Protein AF-A0A931PRX1-F1 (afdb_monomer)

Structure (mmCIF, N/CA/C/O backbone):
data_AF-A0A931PRX1-F1
#
_entry.id   AF-A0A931PRX1-F1
#
loop_
_atom_site.group_PDB
_atom_site.id
_atom_site.type_symbol
_atom_site.label_atom_id
_atom_site.label_alt_id
_atom_site.label_comp_id
_atom_site.label_asym_id
_atom_site.label_entity_id
_atom_site.label_seq_id
_atom_site.pdbx_PDB_ins_code
_atom_site.Cartn_x
_atom_site.Cartn_y
_atom_site.Cartn_z
_atom_site.occupancy
_atom_site.B_iso_or_equiv
_atom_site.auth_seq_id
_atom_site.auth_comp_id
_atom_site.auth_asym_id
_atom_site.auth_atom_id
_atom_site.pdbx_PDB_model_num
ATOM 1 N N . MET A 1 1 ? 0.114 1.712 -2.686 1.00 89.38 1 MET A N 1
ATOM 2 C CA . MET A 1 1 ? 1.256 1.616 -3.631 1.00 89.38 1 MET A CA 1
ATOM 3 C C . MET A 1 1 ? 0.868 1.300 -5.091 1.00 89.38 1 MET A C 1
ATOM 5 O O . MET A 1 1 ? 1.760 1.052 -5.893 1.00 89.38 1 MET A O 1
ATOM 9 N N . GLY A 1 2 ? -0.412 1.373 -5.495 1.00 94.69 2 GLY A N 1
ATOM 10 C CA . GLY A 1 2 ? -0.848 1.067 -6.876 1.00 94.69 2 GLY A CA 1
ATOM 11 C C . GLY A 1 2 ? -0.156 1.876 -7.987 1.00 94.69 2 GLY A C 1
ATOM 12 O O . GLY A 1 2 ? 0.382 1.261 -8.905 1.00 94.69 2 GLY A O 1
ATOM 13 N N . PRO A 1 3 ? -0.008 3.214 -7.865 1.00 95.75 3 PRO A N 1
ATOM 14 C CA . PRO A 1 3 ? 0.651 4.016 -8.903 1.00 95.75 3 PRO A CA 1
ATOM 15 C C . PRO A 1 3 ? 2.105 3.605 -9.187 1.00 95.75 3 PRO A C 1
ATOM 17 O O . PRO A 1 3 ? 2.609 3.777 -10.297 1.00 95.75 3 PRO A O 1
ATOM 20 N N . ALA A 1 4 ? 2.798 3.033 -8.196 1.00 96.25 4 ALA A N 1
ATOM 21 C CA . ALA A 1 4 ? 4.150 2.516 -8.380 1.00 96.25 4 ALA A CA 1
ATOM 22 C C . ALA A 1 4 ? 4.168 1.272 -9.286 1.00 96.25 4 ALA A C 1
ATOM 24 O O . ALA A 1 4 ? 5.083 1.120 -10.095 1.00 96.25 4 ALA A O 1
ATOM 25 N N . LEU A 1 5 ? 3.155 0.405 -9.184 1.00 98.06 5 LEU A N 1
ATOM 26 C CA . LEU A 1 5 ? 2.997 -0.767 -10.050 1.00 98.06 5 LEU A CA 1
ATOM 27 C C . LEU A 1 5 ? 2.653 -0.350 -11.481 1.00 98.06 5 LEU A C 1
ATOM 29 O O . LEU A 1 5 ? 3.267 -0.851 -12.417 1.00 98.06 5 LEU A O 1
ATOM 33 N N . GLU A 1 6 ? 1.779 0.640 -11.658 1.00 98.00 6 GLU A N 1
ATOM 34 C CA . GLU A 1 6 ? 1.464 1.189 -12.984 1.00 98.00 6 GLU A CA 1
ATOM 35 C C . GLU A 1 6 ? 2.705 1.772 -13.677 1.00 98.00 6 GLU A C 1
ATOM 37 O O . GLU A 1 6 ? 2.919 1.567 -14.872 1.00 98.00 6 GLU A O 1
ATOM 42 N N . ARG A 1 7 ? 3.568 2.469 -12.924 1.00 97.56 7 ARG A N 1
ATOM 43 C CA . ARG A 1 7 ? 4.866 2.948 -13.426 1.00 97.56 7 ARG A CA 1
ATOM 44 C C . ARG A 1 7 ? 5.759 1.791 -13.864 1.00 97.56 7 ARG A C 1
ATOM 46 O O . ARG A 1 7 ? 6.316 1.837 -14.959 1.00 97.56 7 ARG A O 1
ATOM 53 N N . ILE A 1 8 ? 5.861 0.738 -13.052 1.00 97.56 8 ILE A N 1
ATOM 54 C CA . ILE A 1 8 ? 6.638 -0.458 -13.406 1.00 97.56 8 ILE A CA 1
ATOM 55 C C . ILE A 1 8 ? 6.077 -1.128 -14.667 1.00 97.56 8 ILE A C 1
ATOM 57 O O . ILE A 1 8 ? 6.865 -1.545 -15.517 1.00 97.56 8 ILE A O 1
ATOM 61 N N . ALA A 1 9 ? 4.752 -1.206 -14.820 1.00 97.44 9 ALA A N 1
ATOM 62 C CA . ALA A 1 9 ? 4.112 -1.770 -16.009 1.00 97.44 9 ALA A CA 1
ATOM 63 C C . ALA A 1 9 ? 4.513 -1.014 -17.289 1.00 97.44 9 ALA A C 1
ATOM 65 O O . ALA A 1 9 ? 4.719 -1.631 -18.331 1.00 97.44 9 ALA A O 1
ATOM 66 N N . ARG A 1 10 ? 4.732 0.305 -17.194 1.00 97.12 10 ARG A N 1
ATOM 67 C CA . ARG A 1 10 ? 5.249 1.148 -18.288 1.00 97.12 10 ARG A CA 1
ATOM 68 C C . ARG A 1 10 ? 6.778 1.145 -18.431 1.00 97.12 10 ARG A C 1
ATOM 70 O O . ARG A 1 10 ? 7.315 1.844 -19.283 1.00 97.12 10 ARG A O 1
ATOM 77 N N . GLY A 1 11 ? 7.501 0.378 -17.613 1.00 95.75 11 GLY A N 1
ATOM 78 C CA . GLY A 1 11 ? 8.968 0.339 -17.619 1.00 95.75 11 GLY A CA 1
ATOM 79 C C . GLY A 1 11 ? 9.637 1.532 -16.926 1.00 95.75 11 GLY A C 1
ATOM 80 O O . GLY A 1 11 ? 10.839 1.744 -17.082 1.00 95.75 11 GLY A O 1
ATOM 81 N N . GLU A 1 12 ? 8.886 2.305 -16.146 1.00 95.75 12 GLU A N 1
ATOM 82 C CA . GLU A 1 12 ? 9.381 3.470 -15.417 1.00 95.75 12 GLU A CA 1
ATOM 83 C C . GLU A 1 12 ? 9.863 3.101 -14.002 1.00 95.75 12 GLU A C 1
ATOM 85 O O . GLU A 1 12 ? 9.550 2.042 -13.451 1.00 95.75 12 GLU A O 1
ATOM 90 N N . ARG A 1 13 ? 10.597 4.020 -13.355 1.00 94.62 13 ARG A N 1
ATOM 91 C CA . ARG A 1 13 ? 10.911 3.897 -11.922 1.00 94.62 13 ARG A CA 1
ATOM 92 C C . ARG A 1 13 ? 9.619 3.962 -11.088 1.00 94.62 13 ARG A C 1
ATOM 94 O O . ARG A 1 13 ? 8.775 4.805 -11.381 1.00 94.62 13 ARG A O 1
ATOM 101 N N . PRO A 1 14 ? 9.463 3.143 -10.036 1.00 94.25 14 PRO A N 1
ATOM 102 C CA . PRO A 1 14 ? 8.228 3.082 -9.245 1.00 94.25 14 PRO A CA 1
ATOM 103 C C . PRO A 1 14 ? 7.941 4.363 -8.458 1.00 94.25 14 PRO A C 1
ATOM 105 O O . PRO A 1 14 ? 6.788 4.765 -8.334 1.00 94.25 14 PRO A O 1
ATOM 108 N N . VAL A 1 15 ? 8.988 5.007 -7.939 1.00 92.44 15 VAL A N 1
ATOM 109 C CA . VAL A 1 15 ? 8.887 6.246 -7.163 1.00 92.44 15 VAL A CA 1
ATOM 110 C C . VAL A 1 15 ? 9.214 7.429 -8.082 1.00 92.44 15 VAL A C 1
ATOM 112 O O . VAL A 1 15 ? 10.277 7.417 -8.715 1.00 92.44 15 VAL A O 1
ATOM 115 N N . PRO A 1 16 ? 8.319 8.428 -8.208 1.00 89.19 16 PRO A N 1
ATOM 116 C CA . PRO A 1 16 ? 8.595 9.644 -8.966 1.00 89.19 16 PRO A CA 1
ATOM 117 C C . PRO A 1 16 ? 9.807 10.407 -8.419 1.00 89.19 16 PRO A C 1
ATOM 119 O O . PRO A 1 16 ? 10.118 10.340 -7.231 1.00 89.19 16 PRO A O 1
ATOM 122 N N . ALA A 1 17 ? 10.475 11.179 -9.277 1.00 90.25 17 ALA A N 1
ATOM 123 C CA . ALA A 1 17 ? 11.567 12.042 -8.838 1.00 90.25 17 ALA A CA 1
ATOM 124 C C . ALA A 1 17 ? 11.073 13.056 -7.789 1.00 90.25 17 ALA A C 1
ATOM 126 O O . ALA A 1 17 ? 10.006 13.645 -7.949 1.00 90.25 17 ALA A O 1
ATOM 127 N N . GLY A 1 18 ? 11.852 13.248 -6.723 1.00 89.19 18 GLY A N 1
ATOM 128 C CA . GLY A 1 18 ? 11.514 14.159 -5.624 1.00 89.19 18 GLY A CA 1
ATOM 129 C C . GLY A 1 18 ? 10.564 13.583 -4.567 1.00 89.19 18 GLY A C 1
ATOM 130 O O . GLY A 1 18 ? 10.282 14.268 -3.589 1.00 89.19 18 GLY A O 1
ATOM 131 N N . VAL A 1 19 ? 10.099 12.338 -4.718 1.00 88.38 19 VAL A N 1
ATOM 132 C CA . VAL A 1 19 ? 9.328 11.633 -3.683 1.00 88.38 19 VAL A CA 1
ATOM 133 C C . VAL A 1 19 ? 10.257 10.694 -2.915 1.00 88.38 19 VAL A C 1
ATOM 135 O O . VAL A 1 19 ? 10.965 9.894 -3.523 1.00 88.38 19 VAL A O 1
ATOM 138 N N . SER A 1 20 ? 10.234 10.771 -1.583 1.00 87.50 20 SER A N 1
ATOM 139 C CA . SER A 1 20 ? 10.888 9.811 -0.685 1.00 87.50 20 SER A CA 1
ATOM 140 C C . SER A 1 20 ? 9.861 9.192 0.267 1.00 87.50 20 SER A C 1
ATOM 142 O O . SER A 1 20 ? 8.902 9.844 0.689 1.00 87.50 20 SER A O 1
ATOM 144 N N . TYR A 1 21 ? 10.081 7.918 0.583 1.00 85.56 21 TYR A N 1
ATOM 145 C CA . TYR A 1 21 ? 9.330 7.143 1.570 1.00 85.56 21 TYR A CA 1
ATOM 146 C C . TYR A 1 21 ? 10.192 6.782 2.791 1.00 85.56 21 TYR A C 1
ATOM 148 O O . TYR A 1 21 ? 9.819 5.895 3.550 1.00 85.56 21 TYR A O 1
ATOM 156 N N . ASP A 1 22 ? 11.337 7.447 2.976 1.00 92.44 22 ASP A N 1
ATOM 157 C CA . ASP A 1 22 ? 12.286 7.109 4.046 1.00 92.44 22 ASP A CA 1
ATOM 158 C C . ASP A 1 22 ? 11.754 7.498 5.434 1.00 92.44 22 ASP A C 1
ATOM 160 O O . ASP A 1 22 ? 12.038 6.824 6.421 1.00 92.44 22 ASP A O 1
ATOM 164 N N . ASP A 1 23 ? 10.936 8.552 5.509 1.00 94.62 23 ASP A N 1
ATOM 165 C CA . ASP A 1 23 ? 10.250 8.961 6.738 1.00 94.62 23 ASP A CA 1
ATOM 166 C C . ASP A 1 23 ? 8.882 8.275 6.851 1.00 94.62 23 ASP A C 1
ATOM 168 O O . ASP A 1 23 ? 7.824 8.838 6.546 1.00 94.62 23 ASP A O 1
ATOM 172 N N . VAL A 1 24 ? 8.921 7.001 7.239 1.00 91.50 24 VAL A N 1
ATOM 173 C CA . VAL A 1 24 ? 7.730 6.154 7.379 1.00 91.50 24 VAL A CA 1
ATOM 174 C C . VAL A 1 24 ? 6.763 6.717 8.427 1.00 91.50 24 VAL A C 1
ATOM 176 O O . VAL A 1 24 ? 5.547 6.659 8.230 1.00 91.50 24 VAL A O 1
ATOM 179 N N . ASP A 1 25 ? 7.275 7.323 9.499 1.00 95.19 25 ASP A N 1
ATOM 180 C CA . ASP A 1 25 ? 6.452 7.876 10.576 1.00 95.19 25 ASP A CA 1
ATOM 181 C C . ASP A 1 25 ? 5.662 9.104 10.116 1.00 95.19 25 ASP A C 1
ATOM 183 O O . ASP A 1 25 ? 4.458 9.190 10.375 1.00 95.19 25 ASP A O 1
ATOM 187 N N . ALA A 1 26 ? 6.282 10.025 9.369 1.00 95.25 26 ALA A N 1
ATOM 188 C CA . ALA A 1 26 ? 5.575 11.175 8.808 1.00 95.25 26 ALA A CA 1
ATOM 189 C C . ALA A 1 26 ? 4.479 10.749 7.817 1.00 95.25 26 ALA A C 1
ATOM 191 O O . ALA A 1 26 ? 3.369 11.299 7.829 1.00 95.25 26 ALA A O 1
ATOM 192 N N . TRP A 1 27 ? 4.755 9.740 6.984 1.00 92.38 27 TRP A N 1
ATOM 193 C CA . TRP A 1 27 ? 3.753 9.161 6.087 1.00 92.38 27 TRP A CA 1
ATOM 194 C C . TRP A 1 27 ? 2.588 8.531 6.862 1.00 92.38 27 TRP A C 1
ATOM 196 O O . TRP A 1 27 ? 1.427 8.834 6.574 1.00 92.38 27 TRP A O 1
ATOM 206 N N . ASN A 1 28 ? 2.878 7.723 7.882 1.00 91.81 28 ASN A N 1
ATOM 207 C CA . ASN A 1 28 ? 1.862 7.089 8.723 1.00 91.81 28 ASN A CA 1
ATOM 208 C C . ASN A 1 28 ? 1.010 8.119 9.471 1.00 91.81 28 ASN A C 1
ATOM 210 O O . ASN A 1 28 ? -0.217 8.012 9.486 1.00 91.81 28 ASN A O 1
ATOM 214 N N . ALA A 1 29 ? 1.633 9.159 10.032 1.00 95.75 29 ALA A N 1
ATOM 215 C CA . ALA A 1 29 ? 0.931 10.245 10.708 1.00 95.75 29 ALA A CA 1
ATOM 216 C C . ALA A 1 29 ? -0.040 10.966 9.763 1.00 95.75 29 ALA A C 1
ATOM 218 O O . ALA A 1 29 ? -1.173 11.268 10.149 1.00 95.75 29 ALA A O 1
ATOM 219 N N . LYS A 1 30 ? 0.363 11.189 8.506 1.00 94.31 30 LYS A N 1
ATOM 220 C CA . LYS A 1 30 ? -0.501 11.773 7.475 1.00 94.31 30 LYS A CA 1
ATOM 221 C C . LYS A 1 30 ? -1.712 10.888 7.171 1.00 94.31 30 LYS A C 1
ATOM 223 O O . LYS A 1 30 ? -2.829 11.404 7.118 1.00 94.31 30 LYS A O 1
ATOM 228 N N . PHE A 1 31 ? -1.523 9.579 6.995 1.00 91.94 31 PHE A N 1
ATOM 229 C CA . PHE A 1 31 ? -2.636 8.654 6.740 1.00 91.94 31 PHE A CA 1
ATOM 230 C C . PHE A 1 31 ? -3.585 8.553 7.940 1.00 91.94 31 PHE A C 1
ATOM 232 O O . PHE A 1 31 ? -4.801 8.649 7.776 1.00 91.94 31 PHE A O 1
ATOM 239 N N . ALA A 1 32 ? -3.041 8.462 9.155 1.00 94.06 32 ALA A N 1
ATOM 240 C CA . ALA A 1 32 ? -3.831 8.441 10.382 1.00 94.06 32 ALA A CA 1
ATOM 241 C C . ALA A 1 32 ? -4.631 9.740 10.580 1.00 94.06 32 ALA A C 1
ATOM 243 O O . ALA A 1 32 ? -5.785 9.705 11.005 1.00 94.06 32 ALA A O 1
ATOM 244 N N . ALA A 1 33 ? -4.044 10.897 10.254 1.00 96.19 33 ALA A N 1
ATOM 245 C CA . ALA A 1 33 ? -4.742 12.178 10.302 1.00 96.19 33 ALA A CA 1
ATOM 246 C C . ALA A 1 33 ? -5.893 12.244 9.287 1.00 96.19 33 ALA A C 1
ATOM 248 O O . ALA A 1 33 ? -6.980 12.694 9.645 1.00 96.19 33 ALA A O 1
ATOM 249 N N . ALA A 1 34 ? -5.685 11.755 8.059 1.00 93.50 34 ALA A N 1
ATOM 250 C CA . ALA A 1 34 ? -6.721 11.716 7.026 1.00 93.50 34 ALA A CA 1
ATOM 251 C C . ALA A 1 34 ? -7.914 10.824 7.418 1.00 93.50 34 ALA A C 1
ATOM 253 O O . ALA A 1 34 ? -9.062 11.183 7.167 1.00 93.50 34 ALA A O 1
ATOM 254 N N . GLY A 1 35 ? -7.656 9.695 8.086 1.00 94.19 35 GLY A N 1
ATOM 255 C CA . GLY A 1 35 ? -8.697 8.768 8.539 1.00 94.19 35 GLY A CA 1
ATOM 256 C C . GLY A 1 35 ? -9.400 9.159 9.843 1.00 94.19 35 GLY A C 1
ATOM 257 O O . GLY A 1 35 ? -10.422 8.564 10.173 1.00 94.19 35 GLY A O 1
ATOM 258 N N . ARG A 1 36 ? -8.898 10.155 10.590 1.00 94.12 36 ARG A N 1
ATOM 259 C CA . ARG A 1 36 ? -9.309 10.430 11.984 1.00 94.12 36 ARG A CA 1
ATOM 260 C C . ARG A 1 36 ? -10.810 10.665 12.175 1.00 94.12 36 ARG A C 1
ATOM 262 O O . ARG A 1 36 ? -11.343 10.305 13.219 1.00 94.12 36 ARG A O 1
ATOM 269 N N . ASN A 1 37 ? -11.467 11.274 11.192 1.00 95.25 37 ASN A N 1
ATOM 270 C CA . ASN A 1 37 ? -12.888 11.626 11.263 1.00 95.25 37 ASN A CA 1
ATOM 271 C C . ASN A 1 37 ? -13.791 10.661 10.471 1.00 95.25 37 ASN A C 1
ATOM 273 O O . ASN A 1 37 ? -14.988 10.913 10.361 1.00 95.25 37 ASN A O 1
ATOM 277 N N . SER A 1 38 ? -13.233 9.592 9.894 1.00 96.69 38 SER A N 1
ATOM 278 C CA . SER A 1 38 ? -14.002 8.594 9.141 1.00 96.69 38 SER A CA 1
ATOM 27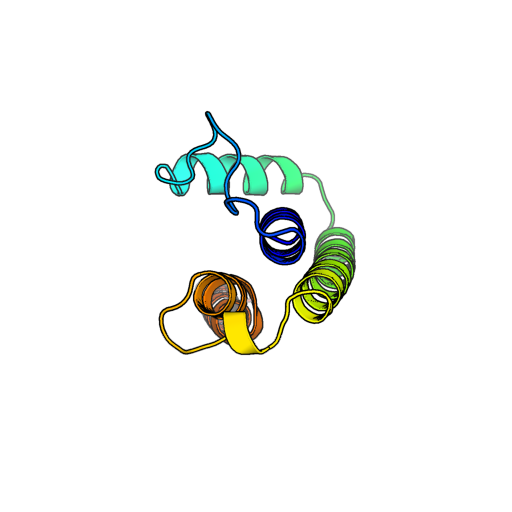9 C C . SER A 1 38 ? -14.631 7.572 10.080 1.00 96.69 38 SER A C 1
ATOM 281 O O . SER A 1 38 ? -14.065 7.241 11.126 1.00 96.69 38 SER A O 1
ATOM 283 N N . THR A 1 39 ? -15.788 7.027 9.705 1.00 97.19 39 THR A N 1
ATOM 284 C CA . THR A 1 39 ? -16.333 5.875 10.428 1.00 97.19 39 THR A CA 1
ATOM 285 C C . THR A 1 39 ? -15.495 4.629 10.134 1.00 97.19 39 THR A C 1
ATOM 287 O O . THR A 1 39 ? -14.843 4.527 9.094 1.00 97.19 39 THR A O 1
ATOM 290 N N . VAL A 1 40 ? -15.533 3.636 11.029 1.00 94.50 40 VAL A N 1
ATOM 291 C CA . VAL A 1 40 ? -14.868 2.344 10.778 1.00 94.50 40 VAL A CA 1
ATOM 292 C C . VAL A 1 40 ? -15.412 1.681 9.509 1.00 94.50 40 VAL A C 1
ATOM 294 O O . VAL A 1 40 ? -14.643 1.091 8.759 1.00 94.50 40 VAL A O 1
ATOM 297 N N . ALA A 1 41 ? -16.716 1.806 9.242 1.00 97.31 41 ALA A N 1
ATOM 298 C CA . ALA A 1 41 ? -17.333 1.258 8.037 1.00 97.31 41 ALA A CA 1
ATOM 299 C C . ALA A 1 41 ? -16.777 1.913 6.761 1.00 97.31 41 ALA A C 1
ATOM 301 O O . ALA A 1 41 ? -16.431 1.202 5.819 1.00 97.31 41 ALA A O 1
ATOM 302 N N . ASP A 1 42 ? -16.616 3.239 6.754 1.00 97.56 42 ASP A N 1
ATOM 303 C CA . ASP A 1 42 ? -16.035 3.957 5.612 1.00 97.56 42 ASP A CA 1
ATOM 304 C C . ASP A 1 42 ? -14.566 3.579 5.394 1.00 97.56 42 ASP A C 1
ATOM 306 O O . ASP A 1 42 ? -14.141 3.390 4.257 1.00 97.56 42 ASP A O 1
ATOM 310 N N . LEU A 1 43 ? -13.795 3.413 6.476 1.00 95.94 43 LEU A N 1
ATOM 311 C CA . LEU A 1 43 ? -12.396 2.979 6.393 1.00 95.94 43 LEU A CA 1
ATOM 312 C C . LEU A 1 43 ? -12.262 1.563 5.819 1.00 95.94 43 LEU A C 1
ATOM 314 O O . LEU A 1 43 ? -11.351 1.314 5.033 1.00 95.94 43 LEU A O 1
ATOM 318 N N . LEU A 1 44 ? -13.161 0.645 6.185 1.00 95.75 44 LEU A N 1
ATOM 319 C CA . LEU A 1 44 ? -13.182 -0.708 5.621 1.00 95.75 44 LEU A CA 1
ATOM 320 C C . LEU A 1 44 ? -13.582 -0.695 4.142 1.00 95.75 44 LEU A C 1
ATOM 322 O O . LEU A 1 44 ? -12.937 -1.356 3.335 1.00 95.75 44 LEU A O 1
ATOM 326 N N . LEU A 1 45 ? -14.578 0.112 3.767 1.00 97.31 45 LEU A N 1
ATOM 327 C CA . LEU A 1 45 ? -14.965 0.269 2.366 1.00 97.31 45 LEU A CA 1
ATOM 328 C C . LEU A 1 45 ? -13.824 0.856 1.520 1.00 97.31 45 LEU A C 1
ATOM 330 O O . LEU A 1 45 ? -13.617 0.440 0.380 1.00 97.31 45 LEU A O 1
ATOM 334 N N . GLU A 1 46 ? -13.083 1.825 2.056 1.00 95.56 46 GLU A N 1
ATOM 335 C CA . GLU A 1 46 ? -11.913 2.387 1.379 1.00 95.56 46 GLU A CA 1
ATOM 336 C C . GLU A 1 46 ? -10.769 1.370 1.275 1.00 95.56 46 GLU A C 1
ATOM 338 O O . GLU A 1 46 ? -10.114 1.283 0.234 1.00 95.56 46 GLU A O 1
ATOM 343 N N . LEU A 1 47 ? -10.554 0.550 2.308 1.00 94.69 47 LEU A N 1
ATOM 344 C CA . LEU A 1 47 ? -9.595 -0.552 2.253 1.00 94.69 47 LEU A CA 1
ATOM 345 C C . LEU A 1 47 ? -9.940 -1.536 1.126 1.00 94.69 47 LEU A C 1
ATOM 347 O O . LEU A 1 47 ? -9.060 -1.864 0.332 1.00 94.69 47 LEU A O 1
ATOM 351 N N . ASP A 1 48 ? -11.201 -1.952 1.006 1.00 96.75 48 ASP A N 1
ATOM 352 C CA . ASP A 1 48 ? -11.635 -2.881 -0.044 1.00 96.75 48 ASP A CA 1
ATOM 353 C C . ASP A 1 48 ? -11.416 -2.294 -1.447 1.00 96.75 48 ASP A C 1
ATOM 355 O O . ASP A 1 48 ? -10.807 -2.935 -2.307 1.00 96.75 48 ASP A O 1
ATOM 359 N N . LYS A 1 49 ? -11.828 -1.037 -1.667 1.00 97.56 49 LYS A N 1
ATOM 360 C CA . LYS A 1 49 ? -11.643 -0.336 -2.952 1.00 97.56 49 LYS A CA 1
ATOM 361 C C . LYS A 1 49 ? -10.172 -0.198 -3.326 1.00 97.56 49 LYS A C 1
ATOM 363 O O . LYS 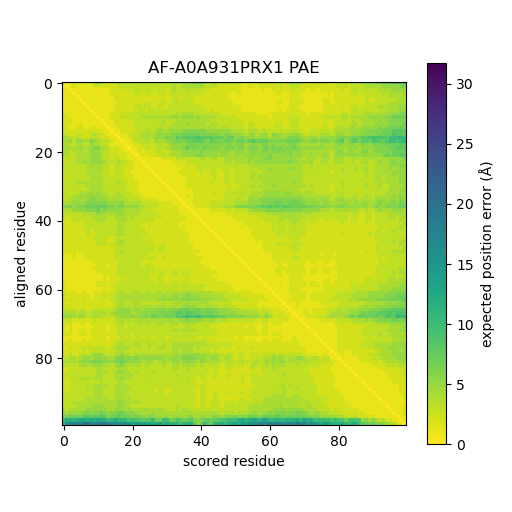A 1 49 ? -9.776 -0.441 -4.467 1.00 97.56 49 LYS A O 1
ATOM 368 N N . THR A 1 50 ? -9.347 0.222 -2.371 1.00 95.50 50 THR A N 1
ATOM 369 C CA . THR A 1 50 ? -7.918 0.438 -2.618 1.00 95.50 50 THR A CA 1
ATOM 370 C C . THR A 1 50 ? -7.163 -0.876 -2.780 1.00 95.50 50 THR A C 1
ATOM 372 O O . THR A 1 50 ? -6.208 -0.919 -3.560 1.00 95.50 50 THR A O 1
ATOM 375 N N . HIS A 1 51 ? -7.604 -1.951 -2.120 1.00 96.69 51 HIS A N 1
ATOM 376 C CA . HIS A 1 51 ? -7.100 -3.300 -2.349 1.00 96.69 51 HIS A CA 1
ATOM 377 C C . HIS A 1 51 ? -7.428 -3.787 -3.763 1.00 96.69 51 HIS A C 1
ATOM 379 O O . HIS A 1 51 ? -6.524 -4.223 -4.475 1.00 96.69 51 HIS A O 1
ATOM 385 N N . GLU A 1 52 ? -8.684 -3.660 -4.200 1.00 97.75 52 GLU A N 1
ATOM 386 C CA . GLU A 1 52 ? -9.096 -4.038 -5.554 1.00 97.75 52 GLU A CA 1
ATOM 387 C C . GLU A 1 52 ? -8.258 -3.304 -6.609 1.00 97.75 52 GLU A C 1
ATOM 389 O O . GLU A 1 52 ? -7.633 -3.938 -7.464 1.00 97.75 52 GLU A O 1
ATOM 394 N N . TYR A 1 53 ? -8.157 -1.978 -6.495 1.00 98.38 53 TYR A N 1
ATOM 395 C CA . TYR A 1 53 ? -7.311 -1.167 -7.369 1.00 98.38 53 TYR A CA 1
ATOM 396 C C . TYR A 1 53 ? -5.842 -1.621 -7.343 1.00 98.38 53 TYR A C 1
ATOM 398 O O . TYR A 1 53 ? -5.204 -1.750 -8.390 1.00 98.38 53 TYR A O 1
ATOM 406 N N . PHE A 1 54 ? -5.287 -1.900 -6.160 1.00 98.06 54 PHE A N 1
ATOM 407 C CA . PHE A 1 54 ? -3.907 -2.363 -6.031 1.00 98.06 54 PHE A CA 1
ATOM 408 C C . PHE A 1 54 ? -3.672 -3.692 -6.758 1.00 98.06 54 PHE A C 1
ATOM 410 O O . PHE A 1 54 ? -2.660 -3.839 -7.447 1.00 98.06 54 PHE A O 1
ATOM 417 N N . MET A 1 55 ? -4.612 -4.634 -6.654 1.00 97.38 55 MET A N 1
ATOM 418 C CA . MET A 1 55 ? -4.529 -5.928 -7.330 1.00 97.38 55 MET A CA 1
ATOM 419 C C . MET A 1 55 ? -4.695 -5.801 -8.847 1.00 97.38 55 MET A C 1
ATOM 421 O O . MET A 1 55 ? -3.976 -6.468 -9.590 1.00 97.38 55 MET A O 1
ATOM 425 N N . GLN A 1 56 ? -5.563 -4.902 -9.321 1.00 98.31 56 GLN A N 1
ATOM 426 C CA . GLN A 1 56 ? -5.681 -4.587 -10.749 1.00 98.31 56 GLN A CA 1
ATOM 427 C C . GLN A 1 56 ? -4.376 -3.994 -11.304 1.00 98.31 56 GLN A C 1
ATOM 429 O O . GLN A 1 56 ? -3.876 -4.449 -12.334 1.00 98.31 56 GLN A O 1
ATOM 434 N N . ALA A 1 57 ? -3.767 -3.040 -10.593 1.00 98.50 57 ALA A N 1
ATOM 435 C CA . ALA A 1 57 ? -2.478 -2.466 -10.978 1.00 98.50 57 ALA A CA 1
ATOM 436 C C . ALA A 1 57 ? -1.350 -3.515 -10.972 1.00 98.50 57 ALA A C 1
ATOM 438 O O . ALA A 1 57 ? -0.490 -3.503 -11.853 1.00 98.50 57 ALA A O 1
ATOM 439 N N . ALA A 1 58 ? -1.355 -4.445 -10.010 1.00 97.88 58 ALA A N 1
ATOM 440 C CA . ALA A 1 58 ? -0.398 -5.549 -9.964 1.00 97.88 58 ALA A CA 1
ATOM 441 C C . ALA A 1 58 ? -0.561 -6.500 -11.158 1.00 97.88 58 ALA A C 1
ATOM 443 O O . ALA A 1 58 ? 0.436 -6.897 -11.758 1.00 97.88 58 ALA A O 1
ATOM 444 N N . ALA A 1 59 ? -1.800 -6.823 -11.536 1.00 97.62 59 ALA A N 1
ATOM 445 C CA . ALA A 1 59 ? -2.099 -7.711 -12.658 1.00 97.62 59 ALA A CA 1
ATOM 446 C C . ALA A 1 59 ? -1.635 -7.154 -14.017 1.00 97.62 59 ALA A C 1
ATOM 448 O O . ALA A 1 59 ? -1.357 -7.925 -14.932 1.00 97.62 59 ALA A O 1
ATOM 449 N N . ALA A 1 60 ? -1.509 -5.831 -14.148 1.00 98.00 60 ALA A N 1
ATOM 450 C CA . ALA A 1 60 ? -0.997 -5.185 -15.356 1.00 98.00 60 ALA A CA 1
ATOM 451 C C . ALA A 1 60 ? 0.537 -5.265 -15.505 1.00 98.00 60 ALA A C 1
ATOM 453 O O . ALA A 1 60 ? 1.077 -4.937 -16.564 1.00 98.00 60 ALA A O 1
ATOM 454 N N . VAL A 1 61 ? 1.266 -5.666 -14.458 1.00 98.25 61 VAL A N 1
ATOM 455 C CA . VAL A 1 61 ? 2.730 -5.764 -14.488 1.00 98.25 61 VAL A CA 1
ATOM 456 C C . VAL A 1 61 ? 3.158 -7.107 -15.106 1.00 98.25 61 VAL A C 1
ATOM 458 O O . VAL A 1 61 ? 2.685 -8.152 -14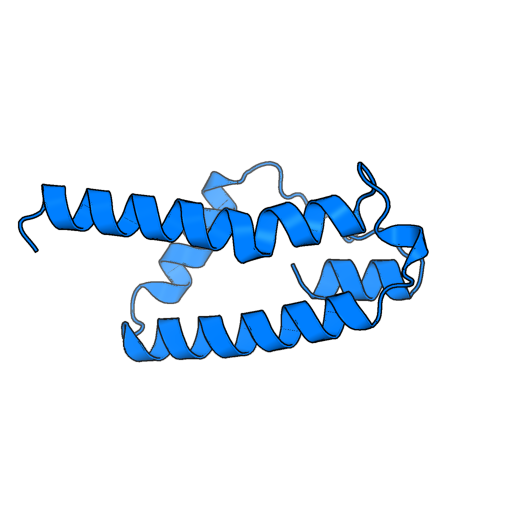.661 1.00 98.25 61 VAL A O 1
ATOM 461 N N . PRO A 1 62 ? 4.104 -7.129 -16.072 1.00 97.00 62 PRO A N 1
ATOM 462 C CA . PRO A 1 62 ? 4.602 -8.380 -16.651 1.00 97.00 62 PRO A CA 1
ATOM 463 C C . PRO A 1 62 ? 5.165 -9.345 -15.598 1.00 97.00 62 PRO A C 1
ATOM 465 O O . PRO A 1 62 ? 5.922 -8.935 -14.710 1.00 97.00 62 PRO A O 1
ATOM 468 N N . ALA A 1 63 ? 4.845 -10.636 -15.723 1.00 95.75 63 ALA A N 1
ATOM 469 C CA . ALA A 1 63 ? 5.181 -11.673 -14.742 1.00 95.75 63 ALA A CA 1
ATOM 470 C C . ALA A 1 63 ? 6.689 -11.749 -14.423 1.00 95.75 63 ALA A C 1
ATOM 472 O O . ALA A 1 63 ? 7.097 -11.979 -13.283 1.00 95.75 63 ALA A O 1
ATOM 473 N N . GLU A 1 64 ? 7.553 -11.461 -15.397 1.00 95.12 64 GLU A N 1
ATOM 474 C CA . GLU A 1 64 ? 9.014 -11.477 -15.263 1.00 95.12 64 GLU A CA 1
ATOM 475 C C . GLU A 1 64 ? 9.528 -10.403 -14.289 1.00 95.12 64 GLU A C 1
ATOM 477 O O . GLU A 1 64 ? 10.676 -10.458 -13.822 1.00 95.12 64 GLU A O 1
ATOM 482 N N . ARG A 1 65 ? 8.702 -9.402 -13.965 1.00 95.75 65 ARG A N 1
ATOM 483 C CA . ARG A 1 65 ? 9.012 -8.363 -12.975 1.00 95.75 65 ARG A CA 1
ATOM 484 C C . ARG A 1 65 ? 8.744 -8.817 -11.539 1.00 95.75 65 ARG A C 1
ATOM 486 O O . ARG A 1 65 ? 9.308 -8.209 -10.630 1.00 95.75 65 ARG A O 1
ATOM 493 N N . PHE A 1 66 ? 7.999 -9.904 -11.334 1.00 95.38 66 PHE A N 1
ATOM 494 C CA . PHE A 1 66 ? 7.662 -10.469 -10.020 1.00 95.38 66 PHE A CA 1
ATOM 495 C C . PHE A 1 66 ? 8.642 -11.531 -9.509 1.00 95.38 66 PHE A C 1
ATOM 497 O O . PHE A 1 66 ? 8.323 -12.283 -8.596 1.00 95.38 66 PHE A O 1
ATOM 504 N N . GLN A 1 67 ? 9.857 -11.601 -10.052 1.00 94.44 67 GLN A N 1
ATOM 505 C CA . GLN A 1 67 ? 10.860 -12.515 -9.498 1.00 94.44 67 GLN A CA 1
ATOM 506 C C . GLN A 1 67 ? 11.225 -12.122 -8.054 1.00 94.44 67 GLN A C 1
ATOM 508 O O . GLN A 1 67 ? 11.315 -10.919 -7.769 1.00 94.44 67 GLN A O 1
ATOM 513 N N . PRO A 1 68 ? 11.483 -13.094 -7.158 1.00 91.00 68 PRO A N 1
ATOM 514 C CA . PRO A 1 68 ? 11.914 -12.819 -5.792 1.00 91.00 68 PRO A CA 1
ATOM 515 C C . PRO A 1 68 ? 13.057 -11.798 -5.740 1.00 91.00 68 PRO A C 1
ATOM 517 O O . PRO A 1 68 ? 14.002 -11.844 -6.527 1.00 91.00 68 PRO A O 1
ATOM 520 N N . GLY A 1 69 ? 12.943 -10.824 -4.837 1.00 89.44 69 GLY A N 1
ATOM 521 C CA . GLY A 1 69 ? 13.919 -9.741 -4.684 1.00 89.44 69 GLY A CA 1
ATOM 522 C C . GLY A 1 69 ? 13.742 -8.546 -5.635 1.00 89.44 69 GLY A C 1
ATOM 523 O O . GLY A 1 69 ? 14.283 -7.473 -5.338 1.00 89.44 69 GLY A O 1
ATOM 524 N N . LYS A 1 70 ? 12.957 -8.667 -6.718 1.00 94.50 70 LYS A N 1
ATOM 525 C CA . LYS A 1 70 ? 12.631 -7.536 -7.606 1.00 94.50 70 LYS A CA 1
ATOM 526 C C . LYS A 1 70 ? 11.620 -6.584 -6.972 1.00 94.50 70 LYS A C 1
ATOM 528 O O . LYS A 1 70 ? 10.873 -6.929 -6.060 1.00 94.50 70 LYS A O 1
ATOM 533 N N . THR A 1 71 ? 11.586 -5.356 -7.483 1.00 95.12 71 THR A N 1
ATOM 534 C CA . THR A 1 71 ? 10.789 -4.275 -6.897 1.00 95.12 71 THR A CA 1
ATOM 535 C C . THR A 1 71 ? 9.284 -4.533 -6.933 1.00 95.12 71 THR A C 1
ATOM 537 O O . THR A 1 71 ? 8.629 -4.291 -5.927 1.00 95.12 71 THR A O 1
ATOM 540 N N . ALA A 1 72 ? 8.731 -5.065 -8.031 1.00 96.69 72 ALA A N 1
ATOM 541 C CA . ALA A 1 72 ? 7.297 -5.373 -8.100 1.00 96.69 72 ALA A CA 1
ATOM 542 C C . ALA A 1 72 ? 6.898 -6.453 -7.081 1.00 96.69 72 ALA A C 1
ATOM 544 O O . ALA A 1 72 ? 5.904 -6.288 -6.380 1.00 96.69 72 ALA A O 1
ATOM 545 N N . PHE A 1 73 ? 7.728 -7.497 -6.939 1.00 95.62 73 PHE A N 1
ATOM 546 C CA . PHE A 1 73 ? 7.559 -8.530 -5.914 1.00 95.62 73 PHE A CA 1
ATOM 547 C C . PHE A 1 73 ? 7.526 -7.918 -4.509 1.00 95.62 73 PHE A C 1
ATOM 549 O O . PHE A 1 73 ? 6.556 -8.106 -3.786 1.00 95.62 73 PHE A O 1
ATOM 556 N N . LYS A 1 74 ? 8.539 -7.115 -4.153 1.00 94.19 74 LYS A N 1
ATOM 557 C CA . LYS A 1 74 ? 8.630 -6.465 -2.834 1.00 94.19 74 LYS A CA 1
ATOM 558 C C . LYS A 1 74 ? 7.446 -5.541 -2.541 1.00 94.19 74 LYS A C 1
ATOM 560 O O . LYS A 1 74 ? 6.973 -5.503 -1.412 1.00 94.19 74 LYS A O 1
ATOM 565 N N . ILE A 1 75 ? 6.972 -4.795 -3.543 1.00 95.06 75 ILE A N 1
ATOM 566 C CA . ILE A 1 75 ? 5.815 -3.905 -3.387 1.00 95.06 75 ILE A CA 1
ATOM 567 C C . ILE A 1 75 ? 4.560 -4.716 -3.067 1.00 95.06 75 ILE A C 1
ATOM 569 O O . ILE A 1 75 ? 3.857 -4.363 -2.127 1.00 95.06 75 ILE A O 1
ATOM 573 N N . VAL A 1 76 ? 4.277 -5.787 -3.812 1.00 95.12 76 VAL A N 1
ATOM 574 C CA . VAL A 1 76 ? 3.089 -6.616 -3.553 1.00 95.12 76 VAL A CA 1
ATOM 575 C C . VAL A 1 76 ? 3.203 -7.326 -2.211 1.00 95.12 76 VAL A C 1
ATOM 577 O O . VAL A 1 76 ? 2.286 -7.220 -1.401 1.00 95.12 76 VAL A O 1
ATOM 580 N N . ASP A 1 77 ? 4.328 -7.981 -1.943 1.00 91.81 77 ASP A N 1
ATOM 581 C CA . ASP A 1 77 ? 4.553 -8.725 -0.702 1.00 91.81 77 ASP A CA 1
ATOM 582 C C . ASP A 1 77 ? 4.405 -7.824 0.540 1.00 91.81 77 ASP A C 1
ATOM 584 O O . ASP A 1 77 ? 3.620 -8.114 1.442 1.00 91.81 77 ASP A O 1
ATOM 588 N N . GLY A 1 78 ? 5.050 -6.652 0.524 1.00 91.44 78 GLY A N 1
ATOM 589 C CA . GLY A 1 78 ? 5.033 -5.706 1.642 1.00 91.44 78 GLY A CA 1
ATOM 590 C C . GLY A 1 78 ? 3.768 -4.852 1.784 1.00 91.44 78 GLY A C 1
ATOM 591 O O . GLY A 1 78 ? 3.673 -4.096 2.740 1.00 91.44 78 GLY A O 1
ATOM 592 N N . ASN A 1 79 ? 2.810 -4.911 0.851 1.00 92.69 79 ASN A N 1
ATOM 593 C CA . ASN A 1 79 ? 1.599 -4.070 0.891 1.00 92.69 79 ASN A CA 1
ATOM 594 C C . ASN A 1 79 ? 0.292 -4.866 0.738 1.00 92.69 79 ASN A C 1
ATOM 596 O O . ASN A 1 79 ? -0.764 -4.267 0.535 1.00 92.69 79 ASN A O 1
ATOM 600 N N . SER A 1 80 ? 0.349 -6.200 0.796 1.00 92.06 80 SER A N 1
ATOM 601 C CA . SER A 1 80 ? -0.830 -7.057 0.642 1.00 92.06 80 SER A CA 1
ATOM 602 C C . SER A 1 80 ? -0.927 -8.114 1.745 1.00 92.06 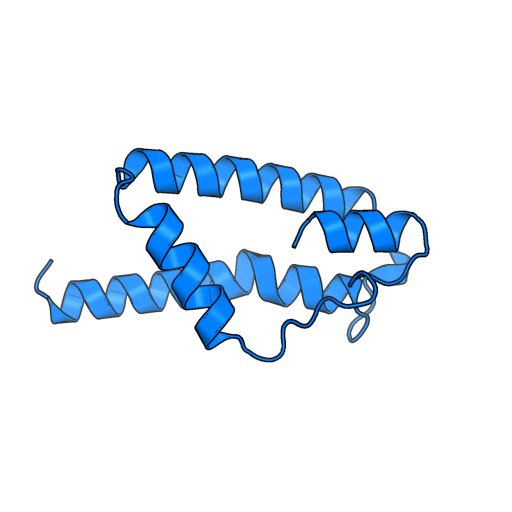80 SER A C 1
ATOM 604 O O . SER A 1 80 ? -0.822 -7.790 2.925 1.00 92.06 80 SER A O 1
ATOM 606 N N . ALA A 1 81 ? -1.157 -9.377 1.385 1.00 89.44 81 ALA A N 1
ATOM 607 C CA . ALA A 1 81 ? -1.617 -10.437 2.271 1.00 89.44 81 ALA A CA 1
ATOM 608 C C . ALA A 1 81 ? -0.772 -10.618 3.542 1.00 89.44 81 ALA A C 1
ATOM 610 O O . ALA A 1 81 ? -1.336 -10.838 4.615 1.00 89.44 81 ALA A O 1
ATOM 611 N N . HIS A 1 82 ? 0.561 -10.537 3.444 1.00 88.50 82 HIS A N 1
ATOM 612 C CA . HIS A 1 82 ? 1.425 -10.644 4.622 1.00 88.50 82 HIS A CA 1
ATOM 613 C C . HIS A 1 82 ? 1.211 -9.463 5.576 1.00 88.50 82 HIS A C 1
ATOM 615 O O . HIS A 1 82 ? 0.952 -9.664 6.761 1.00 88.50 82 HIS A O 1
ATOM 621 N N . HIS A 1 83 ? 1.214 -8.246 5.03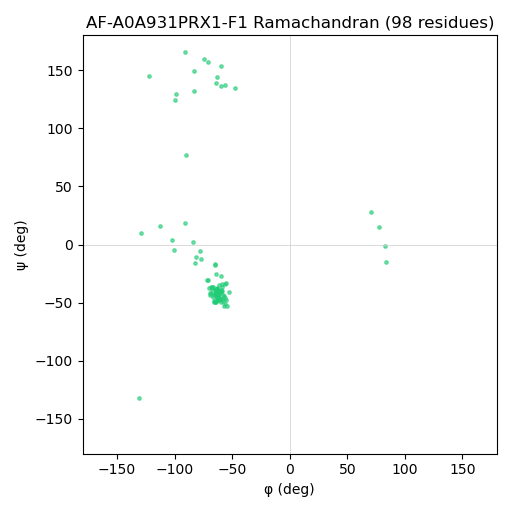8 1.00 91.12 83 HIS A N 1
ATOM 622 C CA . HIS A 1 83 ? 1.059 -7.029 5.823 1.00 91.12 83 HIS A CA 1
ATOM 623 C C . HIS A 1 83 ? -0.346 -6.894 6.433 1.00 91.12 83 HIS A C 1
ATOM 625 O O . HIS A 1 83 ? -0.495 -6.485 7.581 1.00 91.12 83 HIS A O 1
ATOM 631 N N . TYR A 1 84 ? -1.396 -7.314 5.720 1.00 93.50 84 TYR A N 1
ATOM 632 C CA . TYR A 1 84 ? -2.756 -7.344 6.277 1.00 93.50 84 TYR A CA 1
ATOM 633 C C . TYR A 1 84 ? -2.873 -8.300 7.462 1.00 93.50 84 TYR A C 1
ATOM 635 O O . TYR A 1 84 ? -3.571 -8.007 8.434 1.00 93.50 84 TYR A O 1
ATOM 643 N N . ARG A 1 85 ? -2.189 -9.447 7.396 1.00 94.44 85 ARG A N 1
ATOM 644 C CA . ARG A 1 85 ? -2.162 -10.411 8.498 1.00 94.44 85 ARG A CA 1
ATOM 645 C C . ARG A 1 85 ? -1.485 -9.815 9.725 1.00 94.44 85 ARG A C 1
ATOM 647 O O . ARG A 1 85 ? -2.078 -9.867 10.799 1.00 94.44 85 ARG A O 1
ATOM 654 N N . GLU A 1 86 ? -0.308 -9.223 9.536 1.00 95.19 86 GLU A N 1
ATOM 655 C CA . GLU A 1 86 ? 0.459 -8.542 10.582 1.00 95.19 86 GLU A CA 1
ATOM 656 C C . GLU A 1 86 ? -0.388 -7.472 11.289 1.00 95.19 86 GLU A C 1
ATOM 658 O O . GLU A 1 86 ? -0.577 -7.524 12.504 1.00 95.19 86 GLU A O 1
ATOM 663 N N . HIS A 1 87 ? -0.998 -6.555 10.533 1.00 93.75 87 HIS A N 1
ATOM 664 C CA . HIS A 1 87 ? -1.865 -5.521 11.113 1.00 93.75 87 HIS A CA 1
ATOM 665 C C . HIS A 1 87 ? -3.105 -6.102 11.785 1.00 93.75 87 HIS A C 1
ATOM 667 O O . HIS A 1 87 ? -3.511 -5.645 12.852 1.00 93.75 87 HIS A O 1
ATOM 673 N N . GLY A 1 88 ? -3.699 -7.148 11.208 1.00 95.06 88 GLY A N 1
ATOM 674 C CA . GLY A 1 88 ? -4.809 -7.855 11.837 1.00 95.06 88 GLY A CA 1
ATOM 675 C C . GLY A 1 88 ? -4.435 -8.423 13.210 1.00 95.06 88 GLY A C 1
ATOM 676 O O . GLY A 1 88 ? -5.237 -8.358 14.142 1.00 95.06 88 GLY A O 1
ATOM 677 N N . GLU A 1 89 ? -3.224 -8.963 13.359 1.00 97.56 89 GLU A N 1
ATOM 678 C CA . GLU A 1 89 ? -2.695 -9.442 14.641 1.00 97.56 89 GLU A CA 1
ATOM 679 C C . GLU A 1 89 ? -2.474 -8.292 15.626 1.00 97.56 89 GLU A C 1
ATOM 681 O O . GLU A 1 89 ? -2.925 -8.381 16.769 1.00 97.56 89 GLU A O 1
ATOM 686 N N . GLN A 1 90 ? -1.877 -7.187 15.177 1.00 96.81 90 GLN A N 1
ATOM 687 C CA . GLN A 1 90 ? -1.654 -5.995 15.999 1.00 96.81 90 GLN A CA 1
ATOM 688 C C . GLN A 1 90 ? -2.971 -5.378 16.497 1.00 96.81 90 GLN A C 1
ATOM 690 O O . GLN A 1 90 ? -3.093 -5.051 17.678 1.00 96.81 90 GLN A O 1
ATOM 695 N N . ILE A 1 91 ? -3.992 -5.284 15.638 1.00 95.31 91 ILE A N 1
ATOM 696 C CA . ILE A 1 91 ? -5.328 -4.797 16.011 1.00 95.31 91 ILE A CA 1
ATOM 697 C C . ILE A 1 91 ? -5.962 -5.723 17.052 1.00 95.31 91 ILE A C 1
ATOM 699 O O . ILE A 1 91 ? -6.506 -5.242 18.046 1.00 95.31 91 ILE A O 1
ATOM 703 N N . ARG A 1 92 ? -5.883 -7.048 16.866 1.00 97.38 92 ARG A N 1
ATOM 704 C CA . ARG A 1 92 ? -6.401 -8.016 17.850 1.00 97.38 92 ARG A CA 1
ATOM 705 C C . ARG A 1 92 ? -5.678 -7.907 19.191 1.00 97.38 92 ARG A C 1
ATOM 707 O O . ARG A 1 92 ? -6.338 -7.896 20.227 1.00 97.38 92 ARG A O 1
ATOM 714 N N . ALA A 1 93 ? -4.353 -7.781 19.180 1.00 98.12 93 ALA A N 1
ATOM 715 C CA . ALA A 1 93 ? -3.557 -7.598 20.390 1.00 98.12 93 ALA A CA 1
ATOM 716 C C . ALA A 1 93 ? -3.922 -6.294 21.116 1.00 98.12 93 ALA A C 1
ATOM 718 O O . ALA A 1 93 ? -4.123 -6.289 22.333 1.00 98.12 93 ALA A O 1
ATOM 719 N N . TRP A 1 94 ? -4.087 -5.198 20.370 1.00 97.38 94 TRP A N 1
ATOM 720 C CA . TRP A 1 94 ? -4.551 -3.928 20.920 1.00 97.38 94 TRP A CA 1
ATOM 721 C C . TRP A 1 94 ? -5.936 -4.063 21.55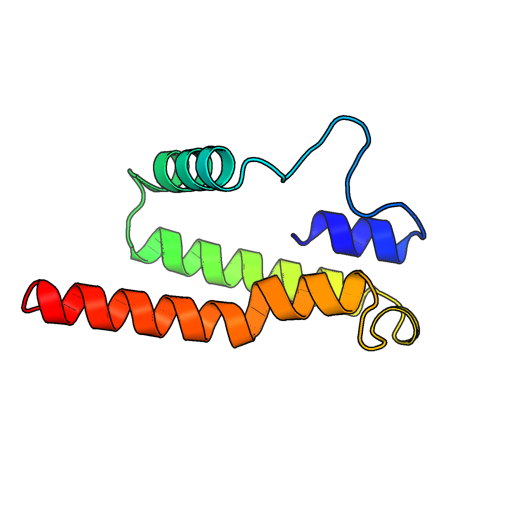5 1.00 97.38 94 TRP A C 1
ATOM 723 O O . TRP A 1 94 ? -6.103 -3.684 22.712 1.00 97.38 94 TRP A O 1
ATOM 733 N N . ARG A 1 95 ? -6.905 -4.661 20.854 1.00 96.56 95 ARG A N 1
ATOM 734 C CA . ARG A 1 95 ? -8.260 -4.899 21.377 1.00 96.56 95 ARG A CA 1
ATOM 735 C C . ARG A 1 95 ? -8.244 -5.688 22.687 1.00 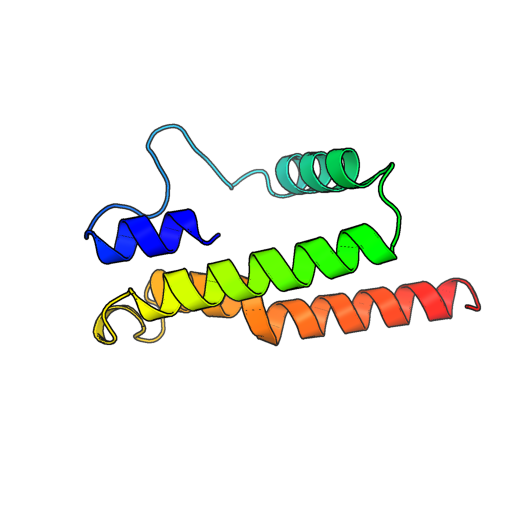96.56 95 ARG A C 1
ATOM 737 O O . ARG A 1 95 ? -8.796 -5.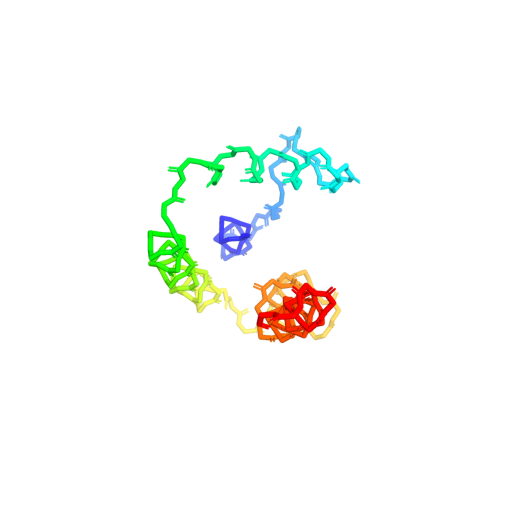222 23.682 1.00 96.56 95 ARG A O 1
ATOM 744 N N . ALA A 1 96 ? -7.485 -6.785 22.728 1.00 97.44 96 ALA A N 1
ATOM 745 C CA . ALA A 1 96 ? -7.296 -7.580 23.939 1.00 97.44 96 ALA A CA 1
ATOM 746 C C . ALA A 1 96 ? -6.718 -6.743 25.097 1.00 97.44 96 ALA A C 1
ATOM 748 O O . ALA A 1 96 ? -7.235 -6.796 26.210 1.00 97.44 96 ALA A O 1
ATOM 749 N N . SER A 1 97 ? -5.713 -5.896 24.833 1.00 97.75 97 SER A N 1
ATOM 750 C CA . SER A 1 97 ? -5.143 -4.982 25.843 1.00 97.75 97 SER A CA 1
ATOM 751 C C . SER A 1 97 ? -6.115 -3.902 26.341 1.00 97.75 97 SER A C 1
ATOM 753 O O . SER A 1 97 ? -5.879 -3.287 27.380 1.00 97.75 97 SER A O 1
ATOM 755 N N . LYS A 1 98 ? -7.197 -3.647 25.596 1.00 96.81 98 LYS A N 1
ATOM 756 C CA . LYS A 1 98 ? -8.262 -2.696 25.937 1.00 96.81 98 LYS A CA 1
ATOM 757 C C . LYS A 1 98 ? -9.507 -3.373 26.520 1.00 96.81 98 LYS A C 1
ATOM 759 O O . LYS A 1 98 ? -10.414 -2.661 26.940 1.00 96.81 98 LYS A O 1
ATOM 764 N N . GLY A 1 99 ? -9.543 -4.707 26.574 1.00 93.19 99 GLY A N 1
ATOM 765 C CA . GLY A 1 99 ? -10.690 -5.475 27.060 1.00 93.19 99 GLY A CA 1
ATOM 766 C C . GLY A 1 99 ? -11.909 -5.442 26.128 1.00 93.19 99 GLY A C 1
ATOM 767 O O . GLY A 1 99 ? -13.033 -5.544 26.616 1.00 93.19 99 GLY A O 1
ATOM 768 N N . VAL A 1 100 ? -11.696 -5.273 24.815 1.00 80.88 100 VAL A N 1
ATOM 769 C CA . VAL A 1 100 ? -12.731 -5.235 23.753 1.00 80.88 100 VAL A CA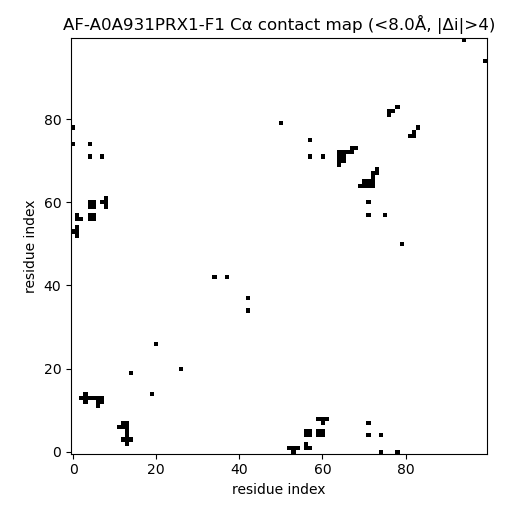 1
ATOM 770 C C . VAL A 1 100 ? -12.478 -6.250 22.644 1.00 80.88 100 VAL A C 1
ATOM 772 O O . VAL A 1 100 ? -11.359 -6.792 22.561 1.00 80.88 100 VAL A O 1
#

Secondary structure (DSSP, 8-state):
-HHHHHHHHTT--SSPTT-----HHHHHHHHHHHHTTS-HHHHHHHHHHHHHHHHHHHHTS-GGGGSTTSHHHHHHHHHSHHHHHHHHHHHHHHHHHHT-

Mean predicted aligned error: 3.11 Å

Sequence (100 aa):
MGPALERIARGERPVPAGVSYDDVDAWNAKFAAAGRNSTVADLLLELDKTHEYFMQAAAAVPAERFQPGKTAFKIVDGNSAHHYREHGEQIRAWRASKGV

Radius of gyration: 15.64 Å; Cα contacts (8 Å, |Δi|>4): 59; chains: 1; bounding box: 31×27×45 Å

Foldseek 3Di:
DLQLLLCQLVVHHSDDPPDDCPPVVVVVVVVCVVCVPPDPVVVVVVVVVVQVSSVVSLVSHDPVQCDPPHPSVCVDCCPDDVVVVVVVVVVVVVCVVVVD

pLDDT: mean 94.71, std 3.13, range [80.88, 98.5]

Solvent-accessible surface area (backbone atoms only — not comparable to full-atom values): 5749 Å² total; per-residue (Å²): 117,36,70,28,33,48,27,44,48,73,74,43,69,49,66,58,90,94,64,81,74,84,60,54,65,64,52,49,51,51,54,53,59,71,50,66,85,56,52,72,68,57,52,50,54,49,49,53,54,53,48,53,52,32,52,55,27,51,69,62,31,62,72,85,48,50,43,88,89,30,68,59,28,50,52,50,52,69,71,32,74,62,43,54,50,52,51,54,50,53,51,51,54,50,30,56,77,70,76,93